Protein AF-A0AAE6KRK0-F1 (afdb_monomer)

InterPro domains:
  IPR055372 Carbohydrate-binding module family 96 [PF24517] (2-96)

Secondary structure (DSSP, 8-state):
---SEEEEEETTSTT---TT-S----BTTTEEEEEE---TTSPTT------------S----SSS--EEEEE--------TTT--TTTPPPP-SSEEEEEE--TTSS-------EE----

pLDDT: mean 78.63, std 16.64, range [37.91, 97.75]

Solvent-accessible surface area (backbone atoms only — not comparable to full-atom values): 7879 Å² total; per-residue (Å²): 137,75,63,79,32,44,31,40,26,26,67,93,46,34,82,45,58,34,44,85,59,94,72,79,63,80,36,99,87,49,22,44,71,49,75,40,68,81,62,82,86,52,69,87,89,67,78,82,87,75,73,79,70,86,85,87,59,95,68,67,85,45,92,88,55,76,47,54,47,72,40,56,53,58,83,68,77,87,74,44,34,86,71,33,14,43,79,70,51,74,67,56,70,82,50,76,33,26,55,41,78,47,60,64,89,57,98,61,97,60,89,77,77,47,55,60,63,76,91,125

Structure (mmCIF, N/CA/C/O backbone):
data_AF-A0AAE6KRK0-F1
#
_entry.id   AF-A0AAE6KRK0-F1
#
loop_
_atom_site.group_PDB
_atom_site.id
_atom_site.type_symbol
_atom_site.label_atom_id
_atom_site.label_alt_id
_atom_site.label_comp_id
_atom_site.label_asym_id
_atom_site.label_entity_id
_atom_site.label_seq_id
_atom_site.pdbx_PDB_ins_code
_atom_site.Cartn_x
_atom_site.Cartn_y
_atom_site.Cartn_z
_atom_site.occupancy
_atom_site.B_iso_or_equiv
_atom_site.auth_seq_id
_atom_site.auth_comp_id
_atom_site.auth_asym_id
_atom_site.auth_atom_id
_atom_site.pdbx_PDB_model_num
ATOM 1 N N . MET A 1 1 ? -1.180 -7.407 15.604 1.00 76.31 1 MET A N 1
ATOM 2 C CA . MET A 1 1 ? -2.212 -7.767 14.618 1.00 76.31 1 MET A CA 1
ATOM 3 C C . MET A 1 1 ? -1.557 -7.698 13.260 1.00 76.31 1 MET A C 1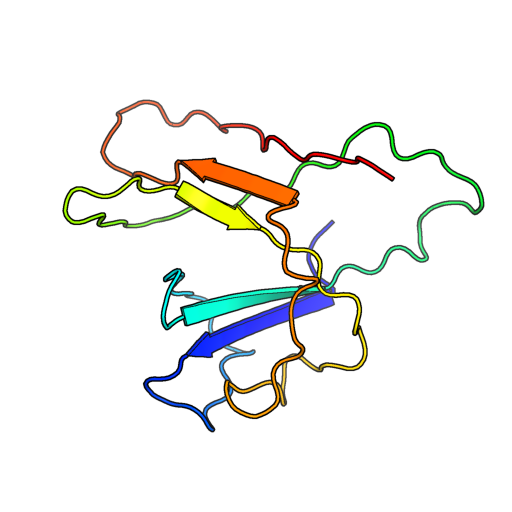
ATOM 5 O O . MET A 1 1 ? -0.879 -6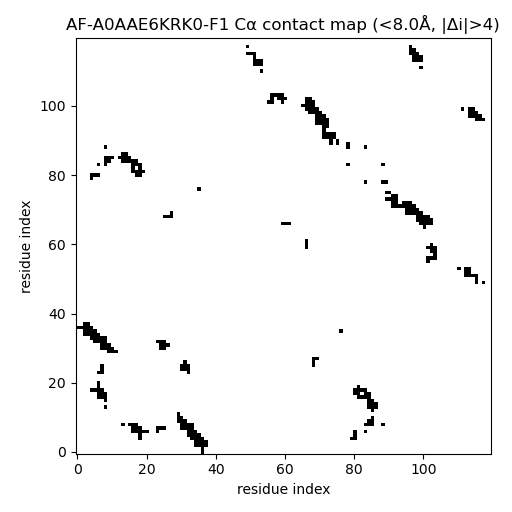.710 13.001 1.00 76.31 1 MET A O 1
ATOM 9 N N . GLU A 1 2 ? -1.711 -8.746 12.464 1.00 84.12 2 GLU A N 1
ATOM 10 C CA . GLU A 1 2 ? -1.280 -8.783 11.064 1.00 84.12 2 GLU A CA 1
ATOM 11 C C . GLU A 1 2 ? -2.449 -8.354 10.163 1.00 84.12 2 GLU A C 1
ATOM 13 O O . GLU A 1 2 ? -3.603 -8.426 10.608 1.00 84.12 2 GLU A O 1
ATOM 18 N N . PRO A 1 3 ? -2.190 -7.845 8.947 1.00 89.75 3 PRO A N 1
ATOM 19 C CA . PRO A 1 3 ? -3.260 -7.577 7.997 1.00 89.75 3 PRO A CA 1
ATOM 20 C C . PRO A 1 3 ? -3.989 -8.877 7.625 1.00 89.75 3 PRO A C 1
ATOM 22 O O . PRO A 1 3 ? -3.391 -9.943 7.539 1.00 89.75 3 PRO A O 1
ATOM 25 N N . VAL A 1 4 ? -5.300 -8.782 7.399 1.00 93.75 4 VAL A N 1
ATOM 26 C CA . VAL A 1 4 ? -6.129 -9.887 6.877 1.00 93.75 4 VAL A CA 1
ATOM 27 C C . VAL A 1 4 ? -6.088 -9.983 5.350 1.00 93.75 4 VAL A C 1
ATOM 29 O O . VAL A 1 4 ? -6.677 -10.893 4.773 1.00 93.75 4 VAL A O 1
ATOM 32 N N . ALA A 1 5 ? -5.469 -8.998 4.703 1.00 94.62 5 ALA A N 1
ATOM 33 C CA . ALA A 1 5 ? -5.189 -8.955 3.277 1.00 94.62 5 ALA A CA 1
ATOM 34 C C . ALA A 1 5 ? -4.089 -7.920 3.027 1.00 94.62 5 ALA A C 1
ATOM 36 O O . ALA A 1 5 ? -4.165 -6.804 3.562 1.00 94.62 5 ALA A O 1
ATOM 37 N N . ASP A 1 6 ? -3.136 -8.249 2.163 1.00 93.56 6 ASP A N 1
ATOM 38 C CA . ASP A 1 6 ? -2.147 -7.309 1.659 1.00 93.56 6 ASP A CA 1
ATOM 39 C C . ASP A 1 6 ? -1.849 -7.529 0.172 1.00 93.56 6 ASP A C 1
ATOM 41 O O . ASP A 1 6 ? -2.001 -8.610 -0.377 1.00 93.56 6 ASP A O 1
ATOM 45 N N . SER A 1 7 ? -1.500 -6.463 -0.541 1.00 95.00 7 SER A N 1
ATOM 46 C CA . SER A 1 7 ? -0.998 -6.593 -1.911 1.00 95.00 7 SER A CA 1
ATOM 47 C C . SER A 1 7 ? -0.299 -5.318 -2.333 1.00 95.00 7 SER A C 1
ATOM 49 O O . SER A 1 7 ? -0.757 -4.213 -2.027 1.00 95.00 7 SER A O 1
ATOM 51 N N . GLN A 1 8 ? 0.753 -5.459 -3.140 1.00 94.50 8 GLN A N 1
ATOM 52 C CA . GLN A 1 8 ? 1.202 -4.346 -3.966 1.00 94.50 8 GLN A CA 1
ATOM 53 C C . GLN A 1 8 ? 0.342 -4.221 -5.227 1.00 94.50 8 GLN A C 1
ATOM 55 O O . GLN A 1 8 ? -0.193 -5.205 -5.743 1.00 94.50 8 GLN A O 1
ATOM 60 N N . VAL A 1 9 ? 0.268 -3.010 -5.759 1.00 95.19 9 VAL A N 1
ATOM 61 C CA . VAL A 1 9 ? -0.265 -2.707 -7.086 1.00 95.19 9 VAL A CA 1
ATOM 62 C C . VAL A 1 9 ? 0.669 -1.723 -7.767 1.00 95.19 9 VAL A C 1
ATOM 64 O O . VAL A 1 9 ? 1.144 -0.782 -7.135 1.00 95.19 9 VAL A O 1
ATOM 67 N N . THR A 1 10 ? 0.922 -1.914 -9.060 1.00 95.44 10 THR A N 1
ATOM 68 C CA . THR A 1 10 ? 1.856 -1.064 -9.804 1.00 95.44 10 THR A CA 1
ATOM 69 C C . THR A 1 10 ? 1.331 -0.697 -11.181 1.00 95.44 10 THR A C 1
ATOM 71 O O . THR A 1 10 ? 0.749 -1.526 -11.880 1.00 95.44 10 THR A O 1
ATOM 74 N N . SER A 1 11 ? 1.559 0.548 -11.595 1.00 96.06 11 SER A N 1
ATOM 75 C CA . SER A 1 11 ? 1.150 1.028 -12.917 1.00 96.06 11 SER A CA 1
ATOM 76 C C . SER A 1 11 ? 1.956 0.404 -14.056 1.00 96.06 11 SER A C 1
ATOM 78 O O . SER A 1 11 ? 1.493 0.408 -15.194 1.00 96.06 11 SER A O 1
ATOM 80 N N . SER A 1 12 ? 3.136 -0.158 -13.767 1.00 95.25 12 SER A N 1
ATOM 81 C CA . SER A 1 12 ? 3.974 -0.838 -14.762 1.00 95.25 12 SER A CA 1
ATOM 82 C C . SER A 1 12 ? 3.426 -2.203 -15.187 1.00 95.25 12 SER A C 1
ATOM 84 O O . SER A 1 12 ? 3.779 -2.695 -16.257 1.00 95.25 12 SER A O 1
ATOM 86 N N . ALA A 1 13 ? 2.555 -2.804 -14.373 1.00 95.62 13 ALA A N 1
ATOM 87 C CA . ALA A 1 13 ? 1.906 -4.083 -14.637 1.00 95.62 13 ALA A CA 1
ATOM 88 C C . ALA A 1 13 ? 0.446 -4.023 -14.148 1.00 95.62 13 ALA A C 1
ATOM 90 O O . ALA A 1 13 ? 0.103 -4.611 -13.119 1.00 95.62 13 ALA A O 1
ATOM 91 N N . PRO A 1 14 ? -0.417 -3.260 -14.845 1.00 96.94 14 PRO A N 1
ATOM 92 C CA 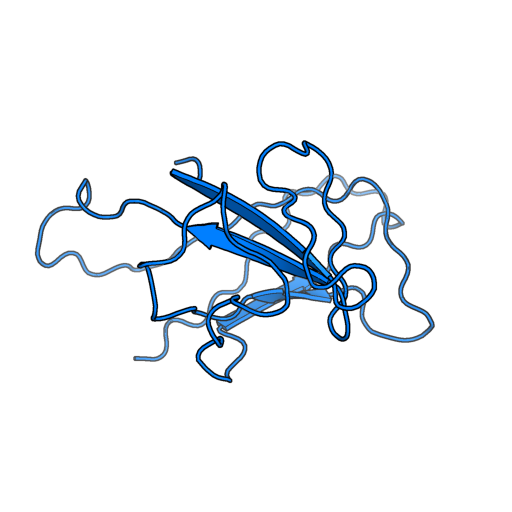. PRO A 1 14 ? -1.629 -2.732 -14.237 1.00 96.94 14 PRO A CA 1
ATOM 93 C C . PRO A 1 14 ? -2.742 -3.762 -13.994 1.00 96.94 14 PRO A C 1
ATOM 95 O O . PRO A 1 14 ? -3.605 -3.530 -13.148 1.00 96.94 14 PRO A O 1
ATOM 98 N N . ASP A 1 15 ? -2.692 -4.901 -14.685 1.00 97.75 15 ASP A N 1
ATOM 99 C CA . ASP A 1 15 ? -3.623 -6.027 -14.526 1.00 97.75 15 ASP A CA 1
ATOM 100 C C . ASP A 1 15 ? -3.041 -7.170 -13.675 1.00 97.75 15 ASP A C 1
ATOM 102 O O . ASP A 1 15 ? -3.705 -8.179 -13.437 1.00 97.75 15 ASP A O 1
ATOM 106 N N . THR A 1 16 ? -1.795 -7.040 -13.210 1.00 97.19 16 THR A N 1
ATOM 107 C CA . THR A 1 16 ? -1.133 -8.079 -12.417 1.00 97.19 16 THR A CA 1
ATOM 108 C C . THR A 1 16 ? -1.539 -7.974 -10.950 1.00 97.19 16 THR A C 1
ATOM 110 O O . THR A 1 16 ? -1.439 -6.912 -10.334 1.00 97.19 16 THR A O 1
ATOM 113 N N . ASN A 1 17 ? -1.960 -9.103 -10.379 1.00 96.81 17 ASN A N 1
ATOM 114 C CA . ASN A 1 17 ? -2.166 -9.260 -8.944 1.00 96.81 17 ASN A CA 1
ATOM 115 C C . ASN A 1 17 ? -0.881 -9.754 -8.264 1.00 96.81 17 ASN A C 1
ATOM 117 O O . ASN A 1 17 ? -0.213 -10.654 -8.775 1.00 96.81 17 ASN A O 1
ATOM 121 N N . TYR A 1 18 ? -0.574 -9.196 -7.092 1.00 95.56 18 TYR A N 1
ATOM 122 C CA . TYR A 1 18 ? 0.618 -9.536 -6.313 1.00 95.56 18 TYR A CA 1
ATOM 123 C C . TYR A 1 18 ? 0.297 -10.059 -4.906 1.00 95.56 18 TYR A C 1
ATOM 125 O O . TYR A 1 18 ? 1.211 -10.196 -4.101 1.00 95.56 18 TYR A O 1
ATOM 133 N N . GLY A 1 19 ? -0.954 -10.421 -4.604 1.00 93.12 19 GLY A N 1
ATOM 134 C CA . GLY A 1 19 ? -1.392 -10.845 -3.261 1.00 93.12 19 GLY A CA 1
ATOM 135 C C . GLY A 1 19 ? -0.845 -12.193 -2.768 1.00 93.12 19 GLY A C 1
ATOM 136 O O . GLY A 1 19 ? -1.383 -12.789 -1.848 1.00 93.12 19 GLY A O 1
ATOM 137 N N . GLN A 1 20 ? 0.172 -12.748 -3.429 1.00 92.44 20 GLN A N 1
ATOM 138 C CA . GLN A 1 20 ? 0.929 -13.921 -2.965 1.00 92.44 20 GLN A CA 1
ATOM 139 C C . GLN A 1 20 ? 2.431 -13.629 -2.841 1.00 92.44 20 GLN A C 1
ATOM 141 O O . GLN A 1 20 ? 3.217 -14.525 -2.536 1.00 92.44 20 GLN A O 1
ATOM 146 N N . TYR A 1 21 ? 2.856 -12.405 -3.153 1.00 88.69 21 TYR A N 1
ATOM 147 C CA . TYR A 1 21 ? 4.261 -12.030 -3.194 1.00 88.69 21 TYR A CA 1
ATOM 148 C C . TYR A 1 21 ? 4.687 -11.549 -1.809 1.00 88.69 21 TYR A C 1
ATOM 150 O O . TYR A 1 21 ? 4.043 -10.699 -1.206 1.00 88.69 21 TYR A O 1
ATOM 158 N N . SER A 1 22 ? 5.816 -12.064 -1.329 1.00 80.12 22 SER A N 1
ATOM 159 C CA . SER A 1 22 ? 6.384 -11.718 -0.021 1.00 80.12 22 SER A CA 1
ATOM 160 C C . SER A 1 22 ? 7.268 -10.468 -0.034 1.00 80.12 22 SER A C 1
ATOM 162 O O . SER A 1 22 ? 7.759 -10.046 1.011 1.00 80.12 22 SER A O 1
ATOM 164 N N . ALA A 1 23 ? 7.512 -9.894 -1.212 1.00 78.19 23 ALA A N 1
ATOM 165 C CA . ALA A 1 23 ? 8.314 -8.694 -1.389 1.00 78.19 23 ALA A CA 1
ATOM 166 C C . ALA A 1 23 ? 7.468 -7.612 -2.051 1.00 78.19 23 ALA A C 1
ATOM 168 O O . ALA A 1 23 ? 6.800 -7.877 -3.053 1.00 78.19 23 ALA A O 1
ATOM 169 N N . TRP A 1 24 ? 7.535 -6.401 -1.499 1.00 81.56 24 TRP A N 1
ATOM 170 C CA . TRP A 1 24 ? 6.785 -5.255 -1.991 1.00 81.56 24 TRP A CA 1
ATOM 171 C C . TRP A 1 24 ? 7.710 -4.118 -2.398 1.00 81.56 24 TRP A C 1
ATOM 173 O O . TRP A 1 24 ? 8.720 -3.847 -1.744 1.00 81.56 24 TRP A O 1
ATOM 183 N N . GLU A 1 25 ? 7.307 -3.406 -3.441 1.00 84.12 25 GLU A N 1
ATOM 184 C CA . GLU A 1 25 ? 7.855 -2.107 -3.799 1.00 84.12 25 GLU A CA 1
ATOM 185 C C . GLU A 1 25 ? 6.849 -1.010 -3.446 1.00 84.12 25 GLU A C 1
ATOM 187 O O . GLU A 1 25 ? 5.686 -1.053 -3.850 1.00 84.12 25 GLU A O 1
ATOM 192 N N . VAL A 1 26 ? 7.310 0.015 -2.730 1.00 84.75 26 VAL A N 1
ATOM 193 C CA . VAL A 1 26 ? 6.536 1.235 -2.488 1.00 84.75 26 VAL A CA 1
ATOM 194 C C . VAL A 1 26 ? 7.175 2.373 -3.267 1.00 84.75 26 VAL A C 1
ATOM 196 O O . VAL A 1 26 ? 8.337 2.716 -3.060 1.00 84.75 26 VAL A O 1
ATOM 199 N N . ASN A 1 27 ? 6.387 2.994 -4.135 1.00 86.31 27 ASN A N 1
ATOM 200 C CA . ASN A 1 27 ? 6.742 4.201 -4.852 1.00 86.31 27 ASN A CA 1
ATOM 201 C C . ASN A 1 27 ? 5.536 5.140 -4.922 1.00 86.31 27 ASN A C 1
ATOM 203 O O .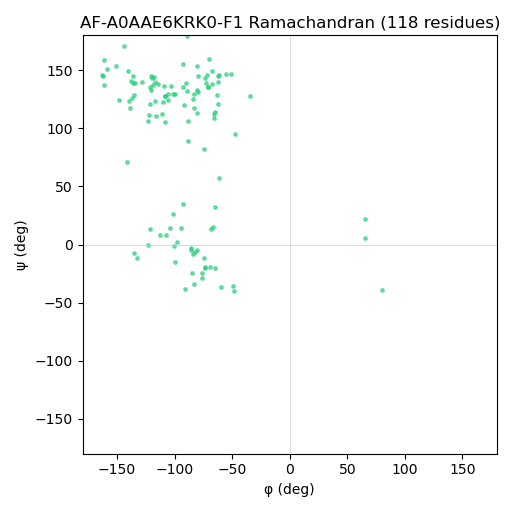 ASN A 1 27 ? 4.492 4.795 -5.473 1.00 86.31 27 ASN A O 1
ATOM 207 N N . ARG A 1 28 ? 5.712 6.372 -4.436 1.00 79.69 28 ARG A N 1
ATOM 208 C CA . ARG A 1 28 ? 4.647 7.382 -4.360 1.00 79.69 28 ARG A CA 1
ATOM 209 C C . ARG A 1 28 ? 3.870 7.563 -5.671 1.00 79.69 28 ARG A C 1
ATOM 211 O O . ARG A 1 28 ? 2.666 7.798 -5.628 1.00 79.69 28 ARG A O 1
ATOM 218 N N . GLN A 1 29 ? 4.539 7.461 -6.817 1.00 83.19 29 GLN A N 1
ATOM 219 C CA . GLN A 1 29 ? 3.935 7.725 -8.118 1.00 83.19 29 GLN A CA 1
ATOM 220 C C . GLN A 1 29 ? 3.324 6.481 -8.770 1.00 83.19 29 GLN A C 1
ATOM 222 O O . GLN A 1 29 ? 2.282 6.595 -9.413 1.00 83.19 29 GLN A O 1
ATOM 227 N N . TYR A 1 30 ? 3.963 5.317 -8.646 1.00 89.88 30 TYR A N 1
ATOM 228 C CA . TYR A 1 30 ? 3.621 4.169 -9.491 1.00 89.88 30 TYR A CA 1
ATOM 229 C C . TYR A 1 30 ? 3.489 2.822 -8.780 1.00 89.88 30 TYR A C 1
ATOM 231 O O . TYR A 1 30 ? 3.044 1.892 -9.440 1.00 89.88 30 TYR A O 1
ATOM 239 N N . SER A 1 31 ? 3.812 2.692 -7.487 1.00 91.88 31 SER A N 1
ATOM 240 C CA . SER A 1 31 ? 3.663 1.422 -6.758 1.00 91.88 31 SER A CA 1
ATOM 241 C C . SER A 1 31 ? 3.106 1.634 -5.355 1.00 91.88 31 SER A C 1
ATOM 243 O O . SER A 1 31 ? 3.718 2.296 -4.518 1.00 91.88 31 SER A O 1
ATOM 245 N N . HIS A 1 32 ? 1.934 1.077 -5.076 1.00 92.69 32 HIS A N 1
ATOM 246 C CA . HIS A 1 32 ? 1.234 1.249 -3.803 1.00 92.69 32 HIS A CA 1
ATOM 247 C C . HIS A 1 32 ? 1.080 -0.095 -3.102 1.00 92.69 32 HIS A C 1
ATOM 249 O O . HIS A 1 32 ? 0.852 -1.106 -3.758 1.00 92.69 32 HIS A O 1
ATOM 255 N N . VAL A 1 33 ? 1.167 -0.094 -1.773 1.00 92.50 33 VAL A N 1
ATOM 256 C CA . VAL A 1 33 ? 0.875 -1.265 -0.939 1.00 92.50 33 VAL A CA 1
ATOM 257 C C . VAL A 1 33 ? -0.432 -1.022 -0.205 1.00 92.50 33 VAL A C 1
ATOM 259 O O . VAL A 1 33 ? -0.592 -0.001 0.465 1.00 92.50 33 VAL A O 1
ATOM 262 N N . TYR A 1 34 ? -1.350 -1.974 -0.328 1.00 93.44 34 TYR A N 1
ATOM 263 C CA . TYR A 1 34 ? -2.618 -2.002 0.384 1.00 93.44 34 TYR A CA 1
ATOM 264 C C . TYR A 1 34 ? -2.522 -3.015 1.519 1.00 93.44 34 TYR A C 1
ATOM 266 O O . TYR A 1 34 ? -2.005 -4.110 1.332 1.00 93.44 34 TYR A O 1
ATOM 274 N N . MET A 1 35 ? -3.021 -2.635 2.692 1.00 92.56 35 MET A N 1
ATOM 275 C CA . MET A 1 35 ? -3.126 -3.492 3.872 1.00 92.56 35 MET A CA 1
ATOM 276 C C . MET A 1 35 ? -4.509 -3.284 4.479 1.00 92.56 35 MET A C 1
ATOM 278 O O . MET A 1 35 ? -4.903 -2.142 4.727 1.00 92.56 35 MET A O 1
ATOM 282 N N . ARG A 1 36 ? -5.243 -4.369 4.726 1.00 92.50 36 ARG A N 1
ATOM 283 C CA . ARG A 1 36 ? -6.549 -4.335 5.396 1.00 92.50 36 ARG A CA 1
ATOM 284 C C . ARG A 1 36 ? -6.450 -5.049 6.729 1.00 92.50 36 ARG A C 1
ATOM 286 O O . ARG A 1 36 ? -5.843 -6.109 6.827 1.00 92.50 36 ARG A O 1
ATOM 293 N N . PHE A 1 37 ? -7.064 -4.474 7.750 1.00 89.75 37 PHE A N 1
ATOM 294 C CA . PHE A 1 37 ? -7.049 -5.006 9.105 1.00 89.75 37 PHE A CA 1
ATOM 295 C C . PHE A 1 37 ? -8.477 -5.257 9.566 1.00 89.75 37 PHE A C 1
ATOM 297 O O . PHE A 1 37 ? -9.341 -4.405 9.368 1.00 89.75 37 PHE A O 1
ATOM 304 N N . ASP A 1 38 ? -8.715 -6.404 10.195 1.00 89.31 38 ASP A N 1
ATOM 305 C CA . ASP A 1 38 ? -9.998 -6.672 10.833 1.00 89.31 38 ASP A CA 1
ATOM 306 C C . ASP A 1 38 ? -10.047 -6.000 12.209 1.00 89.31 38 ASP A C 1
ATOM 308 O O . ASP A 1 38 ? -9.298 -6.342 13.127 1.00 89.31 38 ASP A O 1
ATOM 312 N N . LEU A 1 39 ? -10.925 -5.007 12.336 1.00 85.50 39 LEU A N 1
ATOM 313 C CA . LEU A 1 39 ? -11.136 -4.260 13.570 1.00 85.50 39 LEU A CA 1
ATOM 314 C C . LEU A 1 39 ? -12.348 -4.766 14.362 1.00 85.50 39 LEU A C 1
ATOM 316 O O . LEU A 1 39 ? -12.636 -4.208 15.418 1.00 85.50 39 LEU A O 1
ATOM 320 N N . SER A 1 40 ? -13.050 -5.815 13.913 1.00 85.38 40 SER A N 1
ATOM 321 C CA . SER A 1 40 ? -14.244 -6.338 14.595 1.00 85.38 40 SER A CA 1
ATOM 322 C C . SER A 1 40 ? -13.938 -6.912 15.981 1.00 85.38 40 SER A C 1
ATOM 324 O O . SER A 1 40 ? -14.827 -7.036 16.822 1.00 85.38 40 SER A O 1
ATOM 326 N N . LEU A 1 41 ? -12.671 -7.258 16.226 1.00 81.38 41 LEU A N 1
ATOM 327 C CA . LEU A 1 41 ? -12.169 -7.712 17.521 1.00 81.38 41 LEU A CA 1
ATOM 328 C C . LEU A 1 41 ? -12.019 -6.567 18.535 1.00 81.38 41 LEU A C 1
ATOM 330 O O . LEU A 1 41 ? -11.802 -6.821 19.721 1.00 81.38 41 LEU A O 1
ATOM 334 N N . LEU A 1 42 ? -12.119 -5.310 18.094 1.00 83.56 42 LEU A N 1
ATOM 335 C CA . LEU A 1 42 ? -12.103 -4.155 18.978 1.00 83.56 42 LEU A CA 1
ATOM 336 C C . LEU A 1 42 ? -13.493 -3.963 19.605 1.00 83.56 42 LEU A C 1
ATOM 338 O O . LEU A 1 42 ? -14.497 -3.994 18.892 1.00 83.56 42 LEU A O 1
ATOM 342 N N . PRO A 1 43 ? -13.584 -3.740 20.930 1.00 83.94 43 PRO A N 1
ATOM 343 C CA . PRO A 1 43 ? -14.865 -3.488 21.571 1.00 83.94 43 PRO A CA 1
ATOM 344 C C . PRO A 1 43 ? -15.606 -2.303 20.926 1.00 83.94 43 PRO A C 1
ATOM 346 O O . PRO A 1 43 ? -14.971 -1.326 20.514 1.00 83.94 43 PRO A O 1
ATOM 349 N N . PRO A 1 44 ? -16.947 -2.334 20.868 1.00 79.94 44 PRO A N 1
ATOM 350 C CA . PRO A 1 44 ? -17.712 -1.200 20.371 1.00 79.94 44 PRO A CA 1
ATOM 351 C C . PRO A 1 44 ? -17.464 0.040 21.246 1.00 79.94 44 PRO A C 1
ATOM 353 O O . PRO A 1 44 ? -17.307 -0.063 22.464 1.00 79.94 44 PRO A O 1
ATOM 356 N N . ASN A 1 45 ? -17.461 1.223 20.626 1.00 81.38 45 ASN A N 1
ATOM 357 C CA . ASN A 1 45 ? -17.263 2.530 21.272 1.00 81.38 45 ASN A CA 1
ATOM 358 C C . ASN A 1 45 ? -15.878 2.769 21.900 1.00 81.38 45 ASN A C 1
ATOM 360 O O . ASN A 1 45 ? -15.737 3.629 22.775 1.00 81.38 45 ASN A O 1
ATOM 364 N N . ILE A 1 46 ? -14.837 2.051 21.468 1.00 81.19 46 ILE A N 1
ATOM 365 C CA . ILE A 1 46 ? -13.481 2.382 21.908 1.00 81.19 46 ILE A CA 1
ATOM 366 C C . ILE A 1 46 ? -13.010 3.690 21.274 1.00 81.19 46 ILE A C 1
ATOM 368 O O . ILE A 1 46 ? -13.141 3.923 20.074 1.00 81.19 46 ILE A O 1
ATOM 372 N N . ARG A 1 47 ? -12.394 4.546 22.090 1.00 79.31 47 ARG A N 1
ATOM 373 C CA . ARG A 1 47 ? -11.656 5.699 21.580 1.00 79.31 47 ARG A CA 1
ATOM 374 C C . ARG A 1 47 ? -10.223 5.271 21.299 1.00 79.31 47 ARG A C 1
ATOM 376 O O . ARG A 1 47 ? -9.438 5.084 22.231 1.00 79.31 47 ARG A O 1
ATOM 383 N N . VAL A 1 48 ? -9.883 5.134 20.022 1.00 70.69 48 VAL A N 1
ATOM 384 C CA . VAL A 1 48 ? -8.509 4.867 19.590 1.00 70.69 48 VAL A CA 1
ATOM 385 C C . VAL A 1 48 ? -7.648 6.082 19.945 1.00 70.69 48 VAL A C 1
ATOM 387 O O . VAL A 1 48 ? -7.850 7.173 19.422 1.00 70.69 48 VAL A O 1
ATOM 390 N N . ARG A 1 49 ? -6.720 5.915 20.896 1.00 74.12 49 ARG A N 1
ATOM 391 C CA . ARG A 1 49 ? -5.797 6.989 21.318 1.00 74.12 49 ARG A CA 1
ATOM 392 C C . ARG A 1 49 ? -4.583 7.104 20.407 1.00 74.12 49 ARG A C 1
ATOM 394 O O . ARG A 1 49 ? -4.057 8.193 20.220 1.00 74.12 49 ARG A O 1
ATOM 401 N N . SER A 1 50 ? -4.124 5.976 19.884 1.00 67.44 50 SER A N 1
ATOM 402 C CA . SER A 1 50 ? -3.028 5.901 18.933 1.00 67.44 50 SER A CA 1
ATOM 403 C C . SER A 1 50 ? -3.113 4.590 18.162 1.00 67.44 50 SER A C 1
ATOM 405 O O . SER A 1 50 ? -3.602 3.578 18.664 1.00 67.44 50 SER A O 1
ATOM 407 N N . VAL A 1 51 ? -2.613 4.624 16.934 1.00 70.56 51 VAL A N 1
ATOM 408 C CA . VAL A 1 51 ? -2.332 3.443 16.120 1.00 70.56 51 VAL A CA 1
ATOM 409 C C . VAL A 1 51 ? -0.844 3.478 15.816 1.00 70.56 51 VAL A C 1
ATOM 411 O O . VAL A 1 51 ? -0.290 4.556 15.599 1.00 70.56 51 VAL A O 1
ATOM 414 N N . ARG A 1 52 ? -0.188 2.318 15.789 1.00 76.00 52 ARG A N 1
ATOM 415 C CA . ARG A 1 52 ? 1.185 2.180 15.300 1.00 76.00 52 ARG A CA 1
ATOM 416 C C . ARG A 1 52 ? 1.183 1.175 14.158 1.00 76.00 52 ARG A C 1
ATOM 418 O O . ARG A 1 52 ? 0.814 0.025 14.364 1.00 76.00 52 ARG A O 1
ATOM 425 N N . LEU A 1 53 ? 1.626 1.617 12.986 1.00 77.19 53 LEU A N 1
ATOM 426 C CA . LEU A 1 53 ? 1.993 0.738 11.884 1.00 77.19 53 LEU A CA 1
ATOM 427 C C . LEU A 1 53 ? 3.519 0.602 11.886 1.00 77.19 53 LEU A C 1
ATOM 429 O O . LEU A 1 53 ? 4.223 1.613 11.947 1.00 77.19 53 LEU A O 1
ATOM 433 N N . SER A 1 54 ? 4.011 -0.633 11.850 1.00 75.62 54 SER A N 1
ATOM 434 C CA . SER A 1 54 ? 5.436 -0.951 11.739 1.00 75.62 54 SER A CA 1
ATOM 435 C C . SER A 1 54 ? 5.659 -1.692 10.425 1.00 75.62 54 SER A C 1
ATOM 437 O O . SER A 1 54 ? 5.018 -2.711 10.190 1.00 75.62 54 SER A O 1
ATOM 439 N N . VAL A 1 55 ? 6.550 -1.172 9.581 1.00 73.81 55 VAL A N 1
ATOM 440 C CA . VAL A 1 55 ? 6.956 -1.780 8.305 1.00 73.81 55 VAL A CA 1
ATOM 441 C C . VAL A 1 55 ? 8.476 -1.696 8.221 1.00 73.81 55 VAL A C 1
ATOM 443 O O . VAL A 1 55 ? 9.051 -0.668 8.582 1.00 73.81 55 VAL A O 1
ATOM 446 N N . THR A 1 56 ? 9.112 -2.760 7.740 1.00 74.81 56 THR A N 1
ATOM 447 C CA . THR A 1 56 ? 10.568 -2.832 7.573 1.00 74.81 56 THR A CA 1
ATOM 448 C C . THR A 1 56 ? 10.912 -2.782 6.090 1.00 74.81 56 THR A C 1
ATOM 450 O O . THR A 1 56 ? 10.378 -3.560 5.304 1.00 74.81 56 THR A O 1
ATOM 453 N N . ALA A 1 57 ? 11.813 -1.877 5.707 1.00 73.50 57 ALA A N 1
ATOM 454 C CA . ALA A 1 57 ? 12.358 -1.811 4.357 1.00 73.50 57 ALA A CA 1
ATOM 455 C C . ALA A 1 57 ? 13.752 -2.448 4.325 1.00 73.50 57 ALA A C 1
ATOM 457 O O . ALA A 1 57 ? 14.617 -2.094 5.123 1.00 73.50 57 ALA A O 1
ATOM 458 N N . ASN A 1 58 ? 13.977 -3.361 3.379 1.00 72.94 58 ASN A N 1
ATOM 459 C CA . ASN A 1 58 ? 15.285 -4.002 3.189 1.00 72.94 58 ASN A CA 1
ATOM 460 C C . ASN A 1 58 ? 16.225 -3.159 2.310 1.00 72.94 58 ASN A C 1
ATOM 462 O O . ASN A 1 58 ? 17.442 -3.294 2.385 1.00 72.94 58 ASN A O 1
ATOM 466 N N . THR A 1 59 ? 15.661 -2.299 1.458 1.00 71.75 59 THR A N 1
ATOM 467 C CA . THR A 1 59 ? 16.383 -1.413 0.535 1.00 71.75 59 THR A CA 1
ATOM 468 C C . THR A 1 59 ? 15.560 -0.152 0.280 1.00 71.75 59 THR A C 1
ATOM 470 O O . THR A 1 59 ? 14.332 -0.212 0.317 1.00 71.75 59 THR A O 1
ATOM 473 N N . GLY A 1 60 ? 16.203 0.967 -0.061 1.00 70.88 60 GLY A N 1
ATOM 474 C CA . GLY A 1 60 ? 15.495 2.187 -0.449 1.00 70.88 60 GLY A CA 1
ATOM 475 C C . GLY A 1 60 ? 16.387 3.179 -1.190 1.00 70.88 60 GLY A C 1
ATOM 476 O O . GLY A 1 60 ? 17.576 3.295 -0.894 1.00 70.88 60 GLY A O 1
ATOM 477 N N . VAL A 1 61 ? 15.802 3.894 -2.153 1.00 68.75 61 VAL A N 1
ATOM 478 C CA . VAL A 1 61 ? 16.449 4.977 -2.900 1.00 68.75 61 VAL A CA 1
ATOM 479 C C . VAL A 1 61 ? 15.465 6.135 -3.022 1.00 68.75 61 VAL A C 1
ATOM 481 O O . VAL A 1 61 ? 14.365 5.963 -3.532 1.00 68.75 61 VAL A O 1
ATOM 484 N N . ALA A 1 62 ? 15.873 7.331 -2.615 1.00 69.06 62 ALA A N 1
ATOM 485 C CA . ALA A 1 62 ? 15.199 8.576 -2.957 1.00 69.06 62 ALA A CA 1
ATOM 486 C C . ALA A 1 62 ? 16.183 9.507 -3.671 1.00 69.06 62 ALA A C 1
ATOM 488 O O . ALA A 1 62 ? 17.167 10.008 -3.122 1.00 69.06 62 ALA A O 1
ATOM 489 N N . HIS A 1 63 ? 15.923 9.725 -4.954 1.00 66.25 63 HIS A N 1
ATOM 490 C CA . HIS A 1 63 ? 16.745 10.565 -5.812 1.00 66.25 63 HIS A CA 1
ATOM 491 C C . HIS A 1 63 ? 16.517 12.044 -5.477 1.00 66.25 63 HIS A C 1
ATOM 493 O O . HIS A 1 63 ? 15.732 12.718 -6.136 1.00 66.25 63 HIS A O 1
ATOM 499 N N . ARG A 1 64 ? 17.202 12.544 -4.437 1.00 68.00 64 ARG A N 1
ATOM 500 C CA . ARG A 1 64 ? 17.086 13.920 -3.901 1.00 68.00 64 ARG A CA 1
ATOM 501 C C . ARG A 1 64 ? 15.718 14.278 -3.288 1.00 68.00 64 ARG A C 1
ATOM 503 O O . ARG A 1 64 ? 15.526 15.431 -2.914 1.00 68.00 64 ARG A O 1
ATOM 510 N N . GLY A 1 65 ? 14.799 13.319 -3.180 1.00 66.25 65 GLY A N 1
ATOM 511 C CA . GLY A 1 65 ? 13.541 13.453 -2.436 1.00 6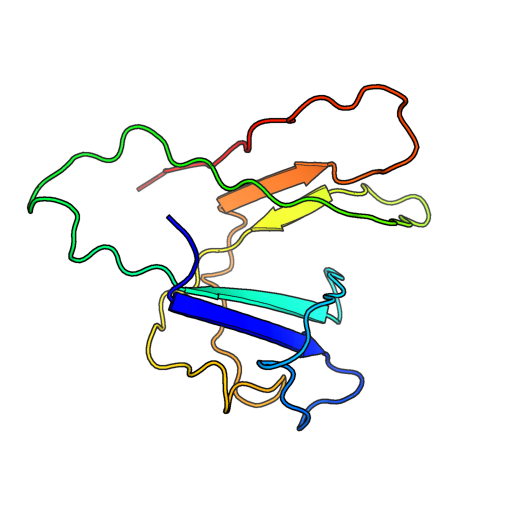6.25 65 GLY A CA 1
ATOM 512 C C . GLY A 1 65 ? 13.680 13.052 -0.965 1.00 66.25 65 GLY A C 1
ATOM 513 O O . GLY A 1 65 ? 14.752 12.626 -0.526 1.00 66.25 65 GLY A O 1
ATOM 514 N N . ASP A 1 66 ? 12.586 13.147 -0.209 1.00 68.56 66 ASP A N 1
ATOM 515 C CA . ASP A 1 66 ? 12.480 12.441 1.066 1.00 68.56 66 ASP A CA 1
ATOM 516 C C . ASP A 1 66 ? 12.274 10.939 0.810 1.00 68.56 66 ASP A C 1
ATOM 518 O O . ASP A 1 66 ? 11.631 10.531 -0.152 1.00 68.56 66 ASP A O 1
ATOM 522 N N . GLY A 1 67 ? 12.872 10.093 1.643 1.00 69.12 67 GLY A N 1
ATOM 523 C CA . GLY A 1 67 ? 12.648 8.640 1.610 1.00 69.12 67 GLY A CA 1
ATOM 524 C C . GLY A 1 67 ? 11.537 8.261 2.563 1.00 69.12 67 GLY A C 1
ATOM 525 O O . GLY A 1 67 ? 11.615 7.233 3.239 1.00 69.12 67 GLY A O 1
ATOM 526 N N . ASN A 1 68 ? 10.539 9.138 2.673 1.00 76.81 68 ASN A N 1
ATOM 527 C CA . ASN A 1 68 ? 9.368 8.852 3.461 1.00 76.81 68 ASN A CA 1
ATOM 528 C C . ASN A 1 68 ? 8.440 7.955 2.640 1.00 76.81 68 ASN A C 1
ATOM 530 O O . ASN A 1 68 ? 8.114 8.238 1.489 1.00 76.81 68 ASN A O 1
ATOM 534 N N . ALA A 1 69 ? 7.978 6.876 3.255 1.00 77.69 69 ALA A N 1
ATOM 535 C CA . ALA A 1 69 ? 6.734 6.245 2.870 1.00 77.69 69 ALA A CA 1
ATOM 536 C C . ALA A 1 69 ? 5.573 7.027 3.475 1.00 77.69 69 ALA A C 1
ATOM 538 O O . ALA A 1 69 ? 5.663 7.535 4.589 1.00 77.69 69 ALA A O 1
ATOM 539 N N . TYR A 1 70 ? 4.471 7.095 2.747 1.00 82.56 70 TYR A N 1
ATOM 540 C CA . TYR A 1 70 ? 3.270 7.801 3.165 1.00 82.56 70 TYR A CA 1
ATOM 541 C C . TYR A 1 70 ? 2.139 6.794 3.305 1.00 82.56 70 TYR A C 1
ATOM 543 O O . TYR A 1 70 ? 2.013 5.881 2.490 1.00 82.56 70 TYR A O 1
ATOM 551 N N . THR A 1 71 ? 1.328 6.953 4.341 1.00 84.88 71 THR A N 1
ATOM 552 C CA . THR A 1 71 ? 0.120 6.167 4.551 1.00 84.88 71 THR A CA 1
ATOM 553 C C . THR A 1 71 ? -1.096 7.047 4.328 1.00 84.88 71 THR A C 1
ATOM 555 O O . THR A 1 71 ? -1.172 8.187 4.791 1.00 84.88 71 THR A O 1
ATOM 558 N N . THR A 1 72 ? -2.073 6.490 3.628 1.00 86.62 72 THR A N 1
ATOM 559 C CA . THR A 1 72 ? -3.361 7.122 3.356 1.00 86.62 72 THR A CA 1
ATOM 560 C C . THR A 1 72 ? -4.449 6.139 3.750 1.00 86.62 72 THR A C 1
ATOM 562 O O . THR A 1 72 ? -4.314 4.936 3.534 1.00 86.62 72 THR A O 1
ATOM 565 N N . TYR A 1 73 ? -5.518 6.647 4.357 1.00 87.06 73 TYR A N 1
ATOM 566 C CA . TYR A 1 73 ? -6.679 5.823 4.673 1.00 87.06 73 TYR A CA 1
ATOM 567 C C . TYR A 1 73 ? -7.430 5.456 3.389 1.00 87.06 73 TYR A C 1
ATOM 569 O O . TYR A 1 73 ? -7.646 6.314 2.535 1.00 87.06 73 TYR A O 1
ATOM 577 N N . VAL A 1 74 ? -7.832 4.194 3.263 1.00 90.00 74 VAL A N 1
ATOM 578 C CA . VAL A 1 74 ? -8.654 3.689 2.161 1.00 90.00 74 VAL A CA 1
ATOM 579 C C . VAL A 1 74 ? -10.025 3.342 2.750 1.00 90.00 74 VAL A C 1
ATOM 581 O O . VAL A 1 74 ? -10.089 2.437 3.581 1.00 90.00 74 VAL A O 1
ATOM 584 N N . PRO A 1 75 ? -11.093 4.080 2.398 1.00 85.94 75 PRO A N 1
ATOM 585 C CA . PRO A 1 75 ? -12.417 3.873 2.987 1.00 85.94 75 PRO A CA 1
ATOM 586 C C . PRO A 1 75 ? -13.141 2.637 2.445 1.00 85.94 75 PRO A C 1
ATOM 588 O O . PRO A 1 75 ? -14.009 2.108 3.126 1.00 85.94 75 PRO A O 1
ATOM 591 N N . ASP A 1 76 ? -12.798 2.206 1.233 1.00 90.12 76 ASP A N 1
ATOM 592 C CA . ASP A 1 76 ? -13.343 1.013 0.587 1.00 90.12 76 ASP A CA 1
ATOM 593 C C . ASP A 1 76 ? -12.587 -0.236 1.069 1.00 90.12 76 ASP A C 1
ATOM 595 O O . ASP A 1 76 ? -11.373 -0.365 0.868 1.00 90.12 76 ASP A O 1
ATOM 599 N N . ASP A 1 77 ? -13.311 -1.137 1.731 1.00 90.38 77 ASP A N 1
ATOM 600 C CA . ASP A 1 77 ? -12.818 -2.400 2.271 1.00 90.38 77 ASP A CA 1
ATOM 601 C C . ASP A 1 77 ? -13.296 -3.642 1.491 1.00 90.38 77 ASP A C 1
ATOM 603 O O . ASP A 1 77 ? -12.976 -4.762 1.900 1.00 90.38 77 ASP A O 1
ATOM 607 N N . ASP A 1 78 ? -13.954 -3.455 0.338 1.00 92.94 78 ASP A N 1
ATOM 608 C CA . ASP A 1 78 ? -14.469 -4.524 -0.533 1.00 92.94 78 ASP A CA 1
ATOM 609 C C . ASP A 1 78 ? -13.383 -5.134 -1.444 1.00 92.94 78 ASP A C 1
ATOM 611 O O . ASP A 1 78 ? -13.616 -6.106 -2.169 1.00 92.94 78 ASP A O 1
ATOM 615 N N . TRP A 1 79 ? -12.160 -4.595 -1.427 1.00 95.50 79 TRP A N 1
ATOM 616 C CA . TRP A 1 79 ? -11.053 -5.159 -2.196 1.00 95.50 79 TRP A CA 1
ATOM 617 C C . TRP A 1 79 ? -10.558 -6.489 -1.608 1.00 95.50 79 TRP A C 1
ATOM 619 O O . TRP A 1 79 ? -10.484 -6.700 -0.392 1.00 95.50 79 TRP A O 1
ATOM 629 N N . HIS A 1 80 ? -10.126 -7.389 -2.494 1.00 96.12 80 HIS A N 1
ATOM 630 C CA . HIS A 1 80 ? -9.583 -8.689 -2.109 1.00 96.12 80 HIS A CA 1
ATOM 631 C C . HIS A 1 80 ? -8.132 -8.855 -2.558 1.00 96.12 80 HIS A C 1
ATOM 633 O O . HIS A 1 80 ? -7.777 -8.573 -3.702 1.00 96.12 80 HIS A O 1
ATOM 639 N N . GLU A 1 81 ? -7.311 -9.404 -1.663 1.00 96.25 81 GLU A N 1
ATOM 640 C CA . GLU A 1 81 ? -5.887 -9.701 -1.870 1.00 96.25 81 GLU A CA 1
ATOM 641 C C . GLU A 1 81 ? -5.606 -10.434 -3.181 1.00 96.25 81 GLU A C 1
ATOM 643 O O . GLU A 1 81 ? -4.666 -10.100 -3.890 1.00 96.25 81 GLU A O 1
ATOM 648 N N . ARG A 1 82 ? -6.461 -11.390 -3.556 1.00 95.94 82 ARG A N 1
ATOM 649 C CA . ARG A 1 82 ? -6.256 -12.245 -4.736 1.00 95.94 82 ARG A CA 1
ATOM 650 C C . ARG A 1 82 ? -6.762 -11.647 -6.048 1.00 95.94 82 ARG A C 1
ATOM 652 O O . ARG A 1 82 ? -6.627 -12.288 -7.087 1.00 95.94 82 ARG A O 1
ATOM 659 N N . THR A 1 83 ? -7.389 -10.474 -6.009 1.00 96.69 83 THR A N 1
ATOM 660 C CA . THR A 1 83 ? -8.010 -9.858 -7.193 1.00 96.69 83 THR A CA 1
ATOM 661 C C . THR A 1 83 ? -7.664 -8.389 -7.371 1.00 96.69 83 THR A C 1
ATOM 663 O O . THR A 1 83 ? -7.958 -7.837 -8.428 1.00 96.69 83 THR A O 1
ATOM 666 N N . ILE A 1 84 ? -7.060 -7.739 -6.374 1.00 97.69 84 ILE A N 1
ATOM 667 C CA . ILE A 1 84 ? -6.632 -6.347 -6.485 1.00 97.69 84 ILE A CA 1
ATOM 668 C C . ILE A 1 84 ? -5.490 -6.210 -7.503 1.00 97.69 84 ILE A C 1
ATOM 670 O O . ILE A 1 84 ? -4.576 -7.028 -7.583 1.00 97.69 84 ILE A O 1
ATOM 674 N N . THR A 1 85 ? -5.570 -5.166 -8.308 1.00 97.62 85 THR A N 1
ATOM 675 C CA . THR A 1 85 ? -4.670 -4.798 -9.400 1.00 97.62 85 THR A CA 1
ATOM 676 C C . THR A 1 85 ? -4.576 -3.276 -9.425 1.00 97.62 85 THR A C 1
ATOM 678 O O . THR A 1 85 ? -5.346 -2.582 -8.759 1.00 97.62 85 THR A O 1
ATOM 681 N N . TRP A 1 86 ? -3.673 -2.707 -10.219 1.00 96.81 86 TRP A N 1
ATOM 682 C CA . TRP A 1 86 ? -3.622 -1.251 -10.366 1.00 96.81 86 TRP A CA 1
ATOM 683 C C . TRP A 1 86 ? -4.928 -0.663 -10.910 1.00 96.81 86 TRP A C 1
ATOM 685 O O . TRP A 1 86 ? -5.312 0.439 -10.509 1.00 96.81 86 TRP A O 1
ATOM 695 N N . ASN A 1 87 ? -5.587 -1.384 -11.819 1.00 97.50 87 ASN A N 1
ATOM 696 C CA . ASN A 1 87 ? -6.776 -0.916 -12.524 1.00 97.50 87 ASN A CA 1
ATOM 697 C C . ASN A 1 87 ? -8.046 -0.941 -11.665 1.00 97.50 87 ASN A C 1
ATOM 699 O O . ASN A 1 87 ? -8.927 -0.114 -11.884 1.00 97.50 87 ASN A O 1
ATOM 703 N N . ASN A 1 88 ? -8.136 -1.844 -10.685 1.00 96.69 88 ASN A N 1
ATOM 704 C CA . ASN A 1 88 ? -9.302 -1.969 -9.799 1.00 96.69 88 ASN A CA 1
ATOM 705 C C . ASN A 1 88 ? -9.016 -1.591 -8.335 1.00 96.69 88 ASN A C 1
ATOM 707 O O . ASN A 1 88 ? -9.866 -1.824 -7.478 1.00 96.69 88 ASN A O 1
ATOM 711 N N . LYS A 1 89 ? -7.835 -1.032 -8.031 1.00 95.00 89 LYS A N 1
ATOM 712 C CA . LYS A 1 89 ? -7.506 -0.599 -6.668 1.00 95.00 89 LYS A CA 1
ATOM 713 C C . LYS A 1 89 ? -8.466 0.506 -6.199 1.00 95.00 89 LYS A C 1
ATOM 715 O O . LYS A 1 89 ? -8.741 1.434 -6.969 1.00 95.00 89 LYS A O 1
ATOM 720 N N . PRO A 1 90 ? -8.908 0.472 -4.936 1.00 94.88 90 PRO A N 1
ATOM 721 C CA . PRO A 1 90 ? -9.703 1.551 -4.375 1.00 94.88 90 PRO A CA 1
ATOM 722 C C . PRO A 1 90 ? -8.878 2.832 -4.228 1.00 94.88 90 PRO A C 1
ATOM 724 O O . PRO A 1 90 ? -7.663 2.806 -3.996 1.00 94.88 90 PRO A O 1
ATOM 727 N N . ALA A 1 91 ? -9.545 3.977 -4.349 1.00 90.75 91 ALA A N 1
ATOM 728 C CA . ALA A 1 91 ? -8.920 5.271 -4.119 1.00 90.75 91 ALA A CA 1
ATOM 729 C C . ALA A 1 91 ? -8.665 5.489 -2.618 1.00 90.75 91 ALA A C 1
ATOM 731 O O . ALA A 1 91 ? -9.513 5.191 -1.777 1.00 90.75 91 ALA A O 1
ATOM 732 N N . GLY A 1 92 ? -7.506 6.052 -2.277 1.00 84.56 92 GLY A N 1
ATOM 733 C CA . GLY A 1 92 ? -7.278 6.580 -0.933 1.00 84.56 92 GLY A CA 1
ATOM 734 C C . GLY A 1 92 ? -8.104 7.846 -0.687 1.00 84.56 92 GLY A C 1
ATOM 735 O O . GLY A 1 92 ? -8.469 8.550 -1.626 1.00 84.56 92 GLY A O 1
ATOM 736 N N . ALA A 1 93 ? -8.330 8.189 0.580 1.00 78.88 93 ALA A N 1
ATOM 737 C CA . ALA A 1 93 ? -9.078 9.366 1.032 1.00 78.88 93 ALA A CA 1
ATOM 738 C C . ALA A 1 93 ? -8.404 10.725 0.715 1.00 78.88 93 ALA A C 1
ATOM 740 O O . ALA A 1 93 ? -8.773 11.743 1.290 1.00 78.88 93 ALA A O 1
ATOM 741 N N . GLY A 1 94 ? -7.402 10.753 -0.170 1.00 69.75 94 GLY A N 1
ATOM 742 C CA . GLY A 1 94 ? -6.701 11.956 -0.633 1.00 69.75 94 GLY A CA 1
ATOM 743 C C . GLY A 1 94 ? -5.632 12.489 0.322 1.00 69.75 94 GLY A C 1
ATOM 744 O O . GLY A 1 94 ? -4.556 12.866 -0.137 1.00 69.75 94 GLY A O 1
ATOM 745 N N . ASP A 1 95 ? -5.880 12.453 1.632 1.00 76.44 95 ASP A N 1
ATOM 746 C CA . ASP A 1 95 ? -4.963 13.010 2.630 1.00 76.44 95 ASP A CA 1
ATOM 747 C C . ASP A 1 95 ? -3.979 11.971 3.181 1.00 76.44 95 ASP A C 1
ATOM 749 O O . ASP A 1 95 ? -4.345 10.853 3.562 1.00 76.44 95 ASP A O 1
ATOM 753 N N . THR A 1 96 ? -2.710 12.366 3.288 1.00 76.50 96 THR A N 1
ATOM 754 C CA . THR A 1 96 ? -1.701 11.631 4.055 1.00 76.50 96 THR A CA 1
ATOM 755 C C . THR A 1 96 ? -2.111 11.602 5.527 1.00 76.50 96 THR A C 1
ATOM 757 O O . THR A 1 96 ? -2.241 12.642 6.168 1.00 76.50 96 THR A O 1
ATOM 760 N N . ARG A 1 97 ? -2.284 10.401 6.083 1.00 76.50 97 ARG A N 1
ATOM 761 C CA . ARG A 1 97 ? -2.609 10.173 7.501 1.00 76.50 97 ARG A CA 1
ATOM 762 C C . ARG A 1 97 ? -1.385 9.798 8.331 1.00 76.50 97 ARG A C 1
ATOM 764 O O . ARG A 1 97 ? -1.431 9.901 9.554 1.00 76.50 97 ARG A O 1
ATOM 771 N N . GLY A 1 98 ? -0.287 9.430 7.680 1.00 71.56 98 GLY A N 1
ATOM 772 C CA . GLY A 1 98 ? 1.016 9.266 8.305 1.00 71.56 98 GLY A CA 1
ATOM 773 C C . GLY A 1 98 ? 2.140 9.284 7.277 1.00 71.56 98 GLY A C 1
ATOM 774 O O . GLY A 1 98 ? 1.939 9.048 6.091 1.00 71.56 98 GLY A O 1
ATOM 775 N N . GLU A 1 99 ? 3.348 9.575 7.728 1.00 74.06 99 GLU A N 1
ATOM 776 C CA . GLU A 1 99 ? 4.557 9.567 6.898 1.00 74.06 99 GLU A CA 1
ATOM 777 C C . GLU A 1 99 ? 5.666 8.890 7.677 1.00 74.06 99 GLU A C 1
ATOM 779 O O . GLU A 1 99 ? 5.691 9.036 8.885 1.00 74.06 99 GLU A O 1
ATOM 784 N N . ARG A 1 100 ? 6.582 8.143 7.069 1.00 70.69 100 ARG A N 1
ATOM 785 C CA . ARG A 1 100 ? 7.690 7.498 7.775 1.00 70.69 100 ARG A CA 1
ATOM 786 C C . ARG A 1 100 ? 8.922 7.399 6.909 1.00 70.69 100 ARG A C 1
ATOM 788 O O . ARG A 1 100 ? 8.878 6.778 5.860 1.00 70.69 100 ARG A O 1
ATOM 795 N N . ASN A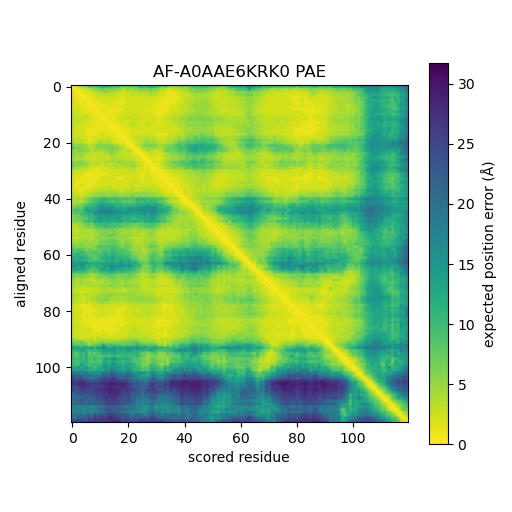 1 101 ? 10.032 7.934 7.399 1.00 67.38 101 ASN A N 1
ATOM 796 C CA . ASN A 1 101 ? 11.333 7.746 6.780 1.00 67.38 101 ASN A CA 1
ATOM 797 C C . ASN A 1 101 ? 11.744 6.259 6.860 1.00 67.38 101 ASN A C 1
ATOM 799 O O . ASN A 1 101 ? 11.967 5.752 7.960 1.00 67.38 101 ASN A O 1
ATOM 803 N N . LEU A 1 102 ? 11.832 5.587 5.706 1.00 63.12 102 LEU A N 1
ATOM 804 C CA . LEU A 1 102 ? 12.217 4.174 5.575 1.00 63.12 102 LEU A CA 1
ATOM 805 C C . LEU A 1 102 ? 13.663 3.983 5.072 1.00 63.12 102 LEU A C 1
ATOM 807 O O . LEU A 1 102 ? 14.027 2.894 4.632 1.00 63.12 102 LEU A O 1
ATOM 811 N N . TRP A 1 103 ? 14.499 5.026 5.091 1.00 59.59 103 TRP A N 1
ATOM 812 C CA . TRP A 1 103 ? 15.863 4.965 4.560 1.00 59.59 103 TRP A CA 1
ATOM 813 C C . TRP A 1 103 ? 16.771 3.977 5.314 1.00 59.59 103 TRP A C 1
ATOM 815 O O . TRP A 1 103 ? 16.952 4.075 6.525 1.00 59.59 103 TRP A O 1
ATOM 825 N N . TYR A 1 104 ? 17.420 3.089 4.553 1.00 49.56 104 TYR A N 1
ATOM 826 C CA . TYR A 1 104 ? 18.315 2.028 5.039 1.00 49.56 104 TYR A CA 1
ATOM 827 C C . TYR A 1 104 ? 19.764 2.488 5.340 1.00 49.56 104 TYR A C 1
ATOM 829 O O . TYR A 1 104 ? 20.557 1.719 5.870 1.00 49.56 104 TYR A O 1
ATOM 837 N N . SER A 1 105 ? 20.159 3.730 5.033 1.00 50.66 105 SER A N 1
ATOM 838 C CA . SER A 1 105 ? 21.566 4.166 5.158 1.00 50.66 105 SER A CA 1
ATOM 839 C C . SER A 1 105 ? 21.933 4.864 6.475 1.00 50.66 105 SER A C 1
ATOM 841 O O . SER A 1 105 ? 22.986 5.493 6.535 1.00 50.66 105 SER A O 1
ATOM 843 N N . ASP A 1 106 ? 21.095 4.791 7.512 1.00 48.91 106 ASP A N 1
ATOM 844 C CA . ASP A 1 106 ? 21.406 5.363 8.826 1.00 48.91 106 ASP A CA 1
ATOM 845 C C . ASP A 1 106 ? 21.499 4.231 9.859 1.00 48.91 106 ASP A C 1
ATOM 847 O O . ASP A 1 106 ? 20.512 3.567 10.164 1.00 48.91 106 ASP A O 1
ATOM 851 N N . THR A 1 107 ? 22.717 3.982 10.343 1.00 45.62 107 THR A N 1
ATOM 852 C CA . THR A 1 107 ? 23.209 2.833 11.138 1.00 45.62 107 THR A CA 1
ATOM 853 C C . THR A 1 107 ? 22.599 2.666 12.539 1.00 45.62 107 THR A C 1
ATOM 855 O O . THR A 1 107 ? 23.251 2.194 13.467 1.00 45.62 107 THR A O 1
ATOM 858 N N . THR A 1 108 ? 21.341 3.039 12.731 1.00 43.88 108 THR A N 1
ATOM 859 C CA . THR A 1 108 ? 20.586 2.696 13.934 1.00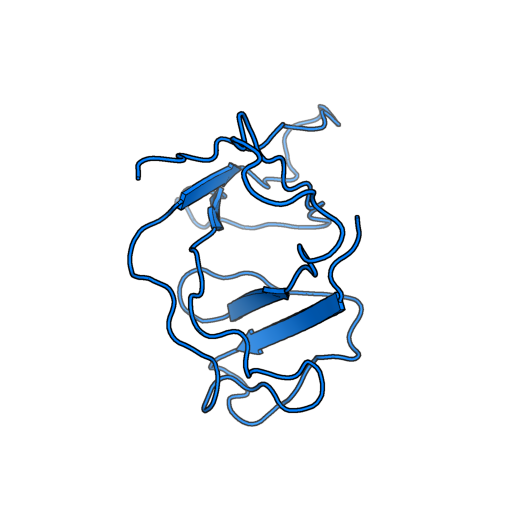 43.88 108 THR A CA 1
ATOM 860 C C . THR A 1 108 ? 19.326 1.958 13.526 1.00 43.88 108 THR A C 1
ATOM 862 O O . THR A 1 108 ? 18.369 2.546 13.023 1.00 43.88 108 THR A O 1
ATOM 865 N N . GLU A 1 109 ? 19.357 0.652 13.784 1.00 44.84 109 GLU A N 1
ATOM 866 C CA . GLU A 1 109 ? 18.247 -0.302 13.827 1.00 44.84 109 GLU A CA 1
ATOM 867 C C . GLU A 1 109 ? 17.254 0.110 14.930 1.00 44.84 109 GLU A C 1
ATOM 869 O O . GLU A 1 109 ? 17.012 -0.580 15.913 1.00 44.84 109 GLU A O 1
ATOM 874 N N . ALA A 1 110 ? 16.742 1.331 14.835 1.00 39.97 110 ALA A N 1
ATOM 875 C CA . ALA A 1 110 ? 15.693 1.815 15.693 1.00 39.97 110 ALA A CA 1
ATOM 876 C C . ALA A 1 110 ? 14.385 1.499 14.983 1.00 39.97 110 ALA A C 1
ATOM 878 O O . ALA A 1 110 ? 14.117 2.002 13.891 1.00 39.97 110 ALA A O 1
ATOM 879 N N . GLU A 1 111 ? 13.547 0.701 15.630 1.00 43.03 111 GLU A N 1
ATOM 880 C CA . GLU A 1 111 ? 12.113 0.751 15.416 1.00 43.03 111 GLU A CA 1
ATOM 881 C C . GLU A 1 111 ? 11.633 2.219 15.472 1.00 43.03 111 GLU A C 1
ATOM 883 O O . GLU A 1 111 ? 11.376 2.779 16.540 1.00 43.03 111 GLU A O 1
ATOM 888 N N . LYS A 1 112 ? 11.516 2.890 14.325 1.00 43.78 112 LYS A N 1
ATOM 889 C CA . LYS A 1 112 ? 11.069 4.287 14.270 1.00 43.78 112 LYS A CA 1
ATOM 890 C C . LYS A 1 112 ? 9.538 4.310 14.179 1.00 43.78 112 LYS A C 1
ATOM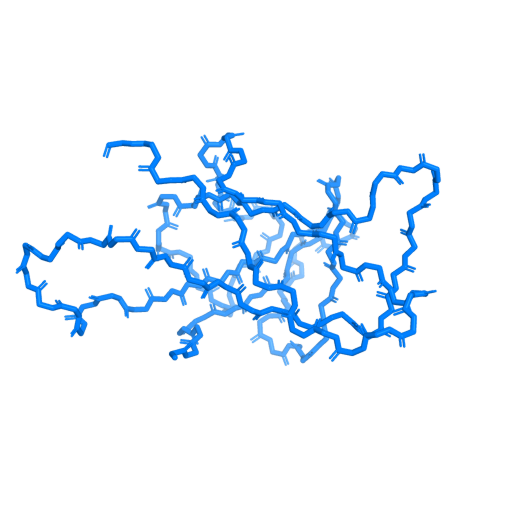 892 O O . LYS A 1 112 ? 8.954 4.281 13.101 1.00 43.78 112 LYS A O 1
ATOM 897 N N . MET A 1 113 ? 8.892 4.327 15.352 1.00 43.50 113 MET A N 1
ATOM 898 C CA . MET A 1 113 ? 7.442 4.508 15.595 1.00 43.50 113 MET A CA 1
ATOM 899 C C . MET A 1 113 ? 6.796 5.455 14.589 1.00 43.50 113 MET A C 1
ATOM 901 O O . MET A 1 113 ? 7.337 6.541 14.543 1.00 43.50 113 MET A O 1
ATOM 905 N N . GLY A 1 114 ? 5.698 5.113 13.881 1.00 45.38 114 GLY A N 1
ATOM 906 C CA . GLY A 1 114 ? 4.803 5.955 13.026 1.00 45.38 114 GLY A CA 1
ATOM 907 C C . GLY A 1 114 ? 4.261 7.261 13.658 1.00 45.38 114 GLY A C 1
ATOM 908 O O . GLY A 1 114 ? 4.031 7.281 14.860 1.00 45.38 114 GLY A O 1
ATOM 909 N N . VAL A 1 115 ? 4.050 8.345 12.887 1.00 49.91 115 VAL A N 1
ATOM 910 C CA . VAL A 1 115 ? 3.310 9.561 13.289 1.00 49.91 115 VAL A CA 1
ATOM 911 C C . VAL A 1 115 ? 2.046 9.439 12.476 1.00 49.91 115 VAL A C 1
ATOM 913 O O . VAL A 1 115 ? 2.085 9.586 11.258 1.00 49.91 115 VAL A O 1
ATOM 916 N N . ASN A 1 116 ? 0.967 9.087 13.158 1.00 47.16 116 ASN A N 1
ATOM 917 C CA . ASN A 1 116 ? -0.355 8.999 12.574 1.00 47.16 116 ASN A CA 1
ATOM 918 C C . ASN A 1 116 ? -1.140 10.213 13.076 1.00 47.16 116 ASN A C 1
ATOM 920 O O . ASN A 1 116 ? -1.217 10.413 14.290 1.00 47.16 116 ASN A O 1
ATOM 924 N N . SER A 1 117 ? -1.694 11.021 12.172 1.00 47.56 117 SER A N 1
ATOM 925 C CA . SER A 1 117 ? -2.706 12.013 12.541 1.00 47.56 117 SER A CA 1
ATOM 926 C C . SER A 1 117 ? -4.070 11.325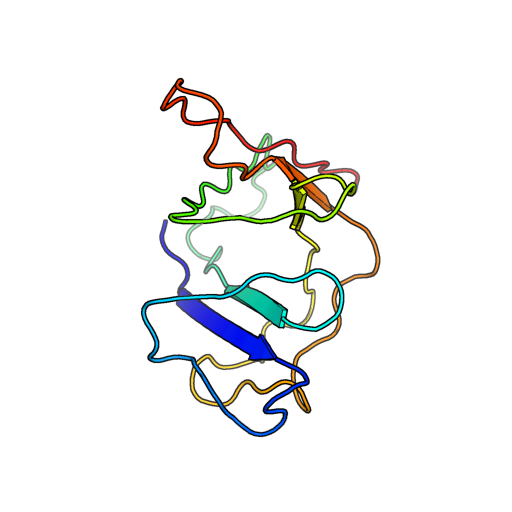 12.563 1.00 47.56 117 SER A C 1
ATOM 928 O O . SER A 1 117 ? -4.481 10.689 11.591 1.00 47.56 117 SER A O 1
ATOM 930 N N . ILE A 1 118 ? -4.753 11.444 13.700 1.00 44.91 118 ILE A N 1
ATOM 931 C CA . ILE A 1 118 ? -6.117 10.952 13.925 1.00 44.91 118 ILE A CA 1
ATOM 932 C C . ILE A 1 118 ? -7.143 12.088 13.846 1.00 44.91 118 ILE A C 1
ATOM 934 O O . ILE A 1 118 ? -8.190 11.988 14.472 1.00 44.91 118 ILE A O 1
ATOM 938 N N . ASP A 1 119 ? -6.859 13.169 13.114 1.00 37.91 119 ASP A N 1
ATOM 939 C CA . ASP A 1 119 ? -7.795 14.294 13.050 1.00 37.91 119 ASP A CA 1
ATOM 940 C C . ASP A 1 119 ? -9.104 13.877 12.348 1.00 37.91 119 ASP A C 1
ATOM 942 O O . ASP A 1 119 ? -9.142 13.622 11.133 1.00 37.91 119 ASP A O 1
ATOM 946 N N . GLY A 1 120 ? -10.144 13.779 13.187 1.00 40.44 120 GLY A N 1
ATOM 947 C CA . GLY A 1 120 ? -11.539 13.409 12.943 1.00 40.44 120 GLY A CA 1
ATOM 948 C C . GLY A 1 120 ? -12.296 13.335 14.268 1.00 40.44 120 GLY A C 1
ATOM 949 O O . GLY A 1 120 ? -12.185 12.290 14.946 1.00 40.44 120 GLY A O 1
#

Radius of gyration: 15.14 Å; Cα contacts (8 Å, |Δi|>4): 186; chains: 1; bounding box: 41×28×37 Å

Mean predicted aligned error: 8.55 Å

Sequence (120 aa):
MEPVADSQVTSSAPDTNYGQYSAWEVNRQYSHVYMRFDLSLLPPNIRVRSVRLSVTANTGVAHRGDGNAYTTYVPDDDWHERTITWNNKPAGAGDTRGERNLWYSDTTEAEKMGVNSIDG

Nearest PDB structures (foldseek):
  8wab-assembly1_A  TM=6.397E-01  e=1.347E-03  Dysgonomonas sp. HDW5A

Organism: Myxococcus xanthus (NCBI:txid34)

Foldseek 3Di:
DAFPWKWKAFPVFFQDAGRPPPDADDDPPTIDMDGHHDCVPPDPPDDDPDDWDFDADPAFDDPPDQQKDFDFAFPDPPDHNRGDYNVPDGDGPPDGQWIGRNHPPDPDPDRPTIDGDPDD